Protein AF-A0A1T2L4X1-F1 (afdb_monomer_lite)

Foldseek 3Di:
DQLVVLVCLLPVQLVCCQQWDWFDAPVGIDTDGQPDDQDQHPNDGDGRVVGGPPVRSVVSSVVSNVSSVVSNVVVVVD

Structure (mmCIF, N/CA/C/O backbone):
data_AF-A0A1T2L4X1-F1
#
_entry.id   AF-A0A1T2L4X1-F1
#
loop_
_atom_site.group_PDB
_atom_site.id
_atom_site.type_symbol
_atom_site.label_atom_id
_atom_site.label_alt_id
_atom_site.label_comp_id
_atom_site.label_asym_id
_atom_site.label_entity_id
_atom_site.label_seq_id
_atom_site.pdbx_PDB_ins_code
_atom_site.Cartn_x
_atom_site.Cartn_y
_atom_site.Cartn_z
_atom_site.occupancy
_atom_site.B_iso_or_equiv
_atom_site.auth_seq_id
_atom_site.auth_comp_id
_atom_site.auth_asym_id
_atom_site.auth_atom_id
_atom_site.pdbx_PDB_model_num
ATOM 1 N N . MET A 1 1 ? -7.063 1.467 24.426 1.00 59.72 1 MET A N 1
ATOM 2 C CA . MET A 1 1 ? -5.741 1.410 23.750 1.00 59.72 1 MET A CA 1
ATOM 3 C C . MET A 1 1 ? -5.863 0.966 22.286 1.00 59.72 1 MET A C 1
ATOM 5 O O . MET A 1 1 ? -5.239 1.560 21.419 1.00 59.72 1 MET A O 1
ATOM 9 N N . SER A 1 2 ? -6.747 0.014 21.984 1.00 70.06 2 SER A N 1
ATOM 10 C CA . SER A 1 2 ? -6.836 -0.680 20.690 1.00 70.06 2 SER A CA 1
ATOM 11 C C . SER A 1 2 ? -7.440 0.119 19.511 1.00 70.06 2 SER A C 1
ATOM 13 O O . SER A 1 2 ? -7.122 -0.151 18.358 1.00 70.06 2 SER A O 1
ATOM 15 N N . ARG A 1 3 ? -8.204 1.196 19.759 1.00 77.62 3 ARG A N 1
ATOM 16 C CA . ARG A 1 3 ? -8.637 2.129 18.690 1.00 77.62 3 ARG A CA 1
ATOM 17 C C . ARG A 1 3 ? -7.471 2.892 18.048 1.00 77.62 3 ARG A C 1
ATOM 19 O O . ARG A 1 3 ? -7.462 3.100 16.841 1.00 77.62 3 ARG A O 1
ATOM 26 N N . LYS A 1 4 ? -6.463 3.275 18.841 1.00 83.69 4 LYS A N 1
ATOM 27 C CA . LYS A 1 4 ? -5.254 3.935 18.319 1.00 83.69 4 LYS A CA 1
ATOM 28 C C . LYS A 1 4 ? -4.448 2.985 17.426 1.00 83.69 4 LYS A C 1
ATOM 30 O O . LYS A 1 4 ? -3.876 3.436 16.446 1.00 83.69 4 LYS A O 1
ATOM 35 N N . LEU A 1 5 ? -4.468 1.683 17.731 1.00 84.56 5 LEU A N 1
ATOM 36 C CA . LEU A 1 5 ? -3.860 0.643 16.896 1.00 84.56 5 LEU A CA 1
ATOM 37 C C . LEU A 1 5 ? -4.555 0.519 15.535 1.00 84.56 5 LEU A C 1
ATOM 39 O O . LEU A 1 5 ? -3.865 0.484 14.528 1.00 84.56 5 LEU A O 1
ATOM 43 N N . GLY A 1 6 ? -5.892 0.529 15.482 1.00 85.31 6 GLY A N 1
ATOM 44 C CA . GLY A 1 6 ? -6.619 0.506 14.203 1.00 85.31 6 GLY A CA 1
ATOM 45 C C . GLY A 1 6 ? -6.273 1.696 13.298 1.00 85.31 6 GLY A C 1
ATOM 46 O O . GLY A 1 6 ? -5.953 1.512 12.128 1.00 85.31 6 GLY A O 1
ATOM 47 N N . LEU A 1 7 ? -6.233 2.909 13.867 1.00 87.44 7 LEU A N 1
ATOM 48 C CA . LEU A 1 7 ? -5.795 4.112 13.144 1.00 87.44 7 LEU A CA 1
ATOM 49 C C . LEU A 1 7 ? -4.327 4.033 12.709 1.00 87.44 7 LEU A C 1
ATOM 51 O O . LEU A 1 7 ? -4.001 4.421 11.590 1.00 87.44 7 LEU A O 1
ATOM 55 N N . ALA A 1 8 ? -3.446 3.516 13.568 1.00 89.06 8 ALA A N 1
ATOM 56 C CA . ALA A 1 8 ? -2.039 3.332 13.232 1.00 89.06 8 ALA A CA 1
ATOM 57 C C . ALA A 1 8 ? -1.854 2.343 12.073 1.00 89.06 8 ALA A C 1
ATOM 59 O O . ALA A 1 8 ? -1.049 2.611 11.191 1.00 89.06 8 ALA A O 1
ATOM 60 N N . VAL A 1 9 ? -2.625 1.252 12.026 1.00 89.81 9 VAL A N 1
ATOM 61 C CA . VAL A 1 9 ? -2.597 0.291 10.911 1.00 89.81 9 VAL A CA 1
ATOM 62 C C . VAL A 1 9 ? -3.040 0.952 9.606 1.00 89.81 9 VAL A C 1
ATOM 64 O O . VAL A 1 9 ? -2.343 0.811 8.606 1.00 89.81 9 VAL A O 1
ATOM 67 N N . CYS A 1 10 ? -4.132 1.725 9.615 1.00 90.81 10 CYS A N 1
ATOM 68 C CA . CYS A 1 10 ? -4.568 2.473 8.432 1.00 90.81 10 CYS A CA 1
ATOM 69 C C . CYS A 1 10 ? -3.480 3.435 7.937 1.00 90.81 10 CYS A C 1
ATOM 71 O O . CYS A 1 10 ? -3.124 3.408 6.763 1.00 90.81 10 CYS A O 1
ATOM 73 N N . LEU A 1 11 ? -2.940 4.274 8.827 1.00 90.75 11 LEU A N 1
ATOM 74 C CA . LEU A 1 11 ? -1.999 5.331 8.450 1.00 90.75 11 LEU A CA 1
ATOM 75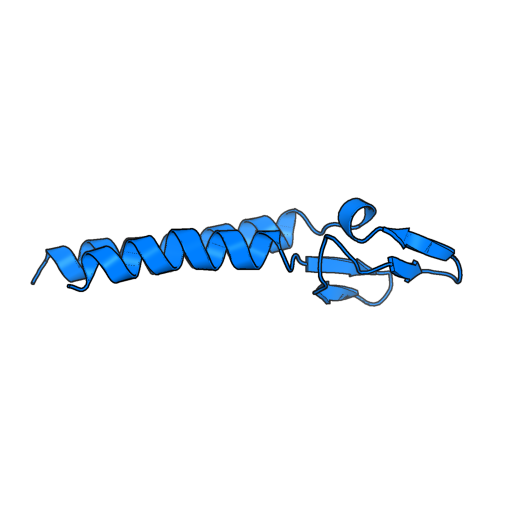 C C . LEU A 1 11 ? -0.631 4.775 8.050 1.00 90.75 11 LEU A C 1
ATOM 77 O O . LEU A 1 11 ? -0.133 5.092 6.974 1.00 90.75 11 LEU A O 1
ATOM 81 N N . LEU A 1 12 ? -0.031 3.936 8.897 1.00 92.62 12 LEU A N 1
ATOM 82 C CA . LEU A 1 12 ? 1.304 3.389 8.656 1.00 92.62 12 LEU A CA 1
ATOM 83 C C . LEU A 1 12 ? 1.293 2.363 7.527 1.00 92.62 12 LEU A C 1
ATOM 85 O O . LEU A 1 12 ? 2.208 2.359 6.714 1.00 92.62 12 LEU A O 1
ATOM 89 N N . GLY A 1 13 ? 0.254 1.528 7.445 1.00 89.75 13 GLY A N 1
ATOM 90 C CA . GLY A 1 13 ? 0.120 0.566 6.357 1.00 89.75 13 GLY A CA 1
ATOM 91 C C . GLY A 1 13 ? -0.088 1.262 5.013 1.00 89.75 13 GLY A C 1
ATOM 92 O O . GLY A 1 13 ? 0.586 0.916 4.049 1.00 89.75 13 GLY A O 1
ATOM 93 N N . SER A 1 14 ? -0.940 2.294 4.953 1.00 90.81 14 SER A N 1
ATOM 94 C CA . SER A 1 14 ? -1.126 3.054 3.708 1.00 90.81 14 SER A CA 1
ATOM 95 C C . SER A 1 14 ? 0.149 3.795 3.304 1.00 90.81 14 SER A C 1
ATOM 97 O O . SER A 1 14 ? 0.509 3.795 2.133 1.00 90.81 14 SER A O 1
ATOM 99 N N . ALA A 1 15 ? 0.868 4.385 4.266 1.00 88.81 15 ALA A N 1
ATOM 100 C CA . ALA A 1 15 ? 2.160 5.012 3.998 1.00 88.81 15 ALA A CA 1
ATOM 101 C C . ALA A 1 15 ? 3.188 3.995 3.477 1.00 88.81 15 ALA A C 1
ATOM 103 O O . ALA A 1 15 ? 3.869 4.273 2.497 1.00 88.81 15 ALA A O 1
ATOM 104 N N . ALA A 1 16 ? 3.269 2.807 4.080 1.00 88.44 16 ALA A N 1
ATOM 105 C CA . ALA A 1 16 ? 4.170 1.749 3.631 1.00 88.44 16 ALA A CA 1
ATOM 106 C C . ALA A 1 16 ? 3.843 1.273 2.208 1.00 88.44 16 ALA A C 1
ATOM 108 O O . ALA A 1 16 ? 4.752 1.168 1.392 1.00 88.44 16 ALA A O 1
ATOM 109 N N . ALA A 1 17 ? 2.561 1.069 1.888 1.00 87.19 17 ALA A N 1
ATOM 110 C CA . ALA A 1 17 ? 2.122 0.673 0.549 1.00 87.19 17 ALA A CA 1
ATOM 111 C C . ALA A 1 17 ? 2.443 1.738 -0.517 1.00 87.19 17 ALA A C 1
ATOM 113 O O . ALA A 1 17 ? 2.783 1.407 -1.645 1.00 87.19 17 ALA A O 1
ATOM 114 N N . LEU A 1 18 ? 2.383 3.027 -0.164 1.00 84.19 18 LEU A N 1
ATOM 115 C CA . LEU A 1 18 ? 2.755 4.116 -1.075 1.00 84.19 18 LEU A CA 1
ATOM 116 C C . LEU A 1 18 ? 4.272 4.277 -1.236 1.00 84.19 18 LEU A C 1
ATOM 118 O O . LEU A 1 18 ? 4.734 4.674 -2.303 1.00 84.19 18 LEU A O 1
ATOM 122 N N . LEU A 1 19 ? 5.048 4.002 -0.185 1.00 84.38 19 LEU A N 1
ATOM 123 C CA . LEU A 1 19 ? 6.513 4.065 -0.225 1.00 84.38 19 LEU A CA 1
ATOM 124 C C . LEU A 1 19 ? 7.125 2.862 -0.950 1.00 84.38 19 LEU A C 1
ATOM 126 O O . LEU A 1 19 ? 8.163 3.008 -1.598 1.00 84.38 19 LEU A O 1
ATOM 130 N N . TYR A 1 20 ? 6.483 1.699 -0.842 1.00 85.00 20 TYR A N 1
ATOM 131 C CA . TYR A 1 20 ? 6.921 0.432 -1.417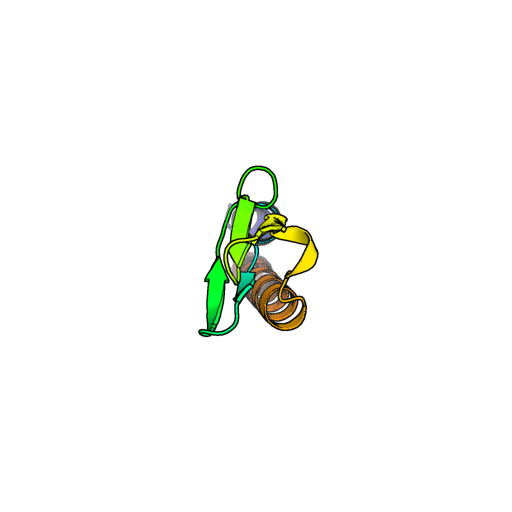 1.00 85.00 20 TYR A CA 1
ATOM 132 C C . TYR A 1 20 ? 5.808 -0.205 -2.269 1.00 85.00 20 TYR A C 1
ATOM 134 O O . TYR A 1 20 ? 5.251 -1.241 -1.893 1.00 85.00 20 TYR A O 1
ATOM 142 N N . PRO A 1 21 ? 5.413 0.441 -3.380 1.00 85.12 21 PRO A N 1
ATOM 143 C CA . PRO A 1 21 ? 4.264 -0.004 -4.143 1.00 85.12 21 PRO A CA 1
ATOM 144 C C . PRO A 1 21 ? 4.578 -1.190 -5.066 1.00 85.12 21 PRO A C 1
ATOM 146 O O . PRO A 1 21 ? 5.733 -1.403 -5.460 1.00 85.12 21 PRO A O 1
ATOM 149 N N . PRO A 1 22 ? 3.537 -1.927 -5.484 1.00 85.00 22 PRO A N 1
ATOM 150 C CA . PRO A 1 22 ? 3.653 -2.913 -6.539 1.00 85.00 22 PRO A CA 1
ATOM 151 C C . PRO A 1 22 ? 3.834 -2.235 -7.907 1.00 85.00 22 PRO A C 1
ATOM 153 O O . PRO A 1 22 ? 3.159 -1.258 -8.242 1.00 85.00 22 PRO A O 1
ATOM 156 N N . TYR A 1 23 ? 4.719 -2.781 -8.731 1.00 83.75 23 TYR A N 1
ATOM 157 C CA . TYR A 1 23 ? 4.932 -2.402 -10.123 1.00 83.75 23 TYR A CA 1
ATOM 158 C C . TYR A 1 23 ? 4.963 -3.639 -11.018 1.00 83.75 23 TYR A C 1
ATOM 160 O O . TYR A 1 23 ? 5.320 -4.738 -10.587 1.00 83.75 23 TYR A O 1
ATOM 168 N N . THR A 1 24 ? 4.590 -3.463 -12.282 1.00 77.31 24 THR A N 1
ATOM 169 C CA . THR A 1 24 ? 4.528 -4.563 -13.249 1.00 77.31 24 THR A CA 1
ATOM 170 C C . THR A 1 24 ? 5.762 -4.557 -14.140 1.00 77.31 24 THR A C 1
ATOM 172 O O . THR A 1 24 ? 6.120 -3.540 -14.725 1.00 77.31 24 THR A O 1
ATOM 175 N N . ILE A 1 25 ? 6.401 -5.714 -14.279 1.00 76.81 25 ILE A N 1
ATOM 176 C CA . ILE A 1 25 ? 7.372 -5.997 -15.339 1.00 76.81 25 ILE A CA 1
ATOM 177 C C . ILE A 1 25 ? 6.858 -7.167 -16.183 1.00 76.81 25 ILE A C 1
ATOM 179 O O . ILE A 1 25 ? 5.904 -7.841 -15.804 1.00 76.81 25 ILE A O 1
ATOM 183 N N . ILE A 1 26 ? 7.486 -7.425 -17.332 1.00 71.62 26 ILE A N 1
ATOM 184 C CA . ILE A 1 26 ? 7.047 -8.458 -18.295 1.00 71.62 26 ILE A CA 1
ATOM 185 C C . ILE A 1 26 ? 6.860 -9.840 -17.647 1.00 71.62 26 ILE A C 1
ATOM 187 O O . ILE A 1 26 ? 5.961 -10.574 -18.043 1.00 71.62 26 ILE A O 1
ATOM 191 N N . ASP A 1 27 ? 7.650 -10.152 -16.616 1.00 71.69 27 ASP A N 1
ATOM 192 C CA . ASP A 1 27 ? 7.624 -11.440 -15.911 1.00 71.69 27 ASP A CA 1
ATOM 193 C C . ASP A 1 27 ? 6.785 -11.436 -14.612 1.00 71.69 27 ASP A C 1
ATOM 195 O O . ASP A 1 27 ? 6.863 -12.383 -13.828 1.00 71.69 27 ASP A O 1
ATOM 199 N N . GLY A 1 28 ? 5.985 -10.393 -14.354 1.00 74.94 28 GLY A N 1
ATOM 200 C CA . GLY A 1 28 ? 5.023 -10.352 -13.244 1.00 74.94 28 GLY A CA 1
ATOM 201 C C . GLY A 1 28 ? 5.054 -9.083 -12.386 1.00 74.94 28 GLY A C 1
ATOM 202 O O . GLY A 1 28 ? 5.742 -8.107 -12.689 1.00 74.94 28 GLY A O 1
ATOM 203 N N . VAL A 1 29 ? 4.284 -9.109 -11.293 1.00 80.88 29 VAL A N 1
ATOM 204 C CA . VAL A 1 29 ? 4.211 -8.020 -10.306 1.00 80.88 29 VAL A CA 1
ATOM 205 C C . VAL A 1 29 ? 5.362 -8.148 -9.310 1.00 80.88 29 VAL A C 1
ATOM 207 O O . VAL A 1 29 ? 5.638 -9.231 -8.789 1.00 80.88 29 VAL A O 1
ATOM 210 N N . ARG A 1 30 ? 6.044 -7.036 -9.047 1.00 81.38 30 ARG A N 1
ATOM 211 C CA . ARG A 1 30 ? 7.111 -6.909 -8.052 1.00 81.38 30 ARG A CA 1
ATOM 212 C C . ARG A 1 30 ? 6.846 -5.719 -7.148 1.00 81.38 30 ARG A C 1
ATOM 214 O O . ARG A 1 30 ? 6.034 -4.871 -7.481 1.00 81.38 30 ARG A O 1
ATOM 221 N N . TRP A 1 31 ? 7.554 -5.647 -6.029 1.00 79.75 31 TRP A N 1
ATOM 222 C CA . TRP A 1 31 ? 7.487 -4.519 -5.105 1.00 79.75 31 TRP A CA 1
ATOM 223 C C . TRP A 1 31 ? 8.865 -3.874 -4.982 1.00 79.75 31 TRP A C 1
ATOM 225 O O . TRP A 1 31 ? 9.884 -4.563 -5.082 1.00 79.75 31 TRP A O 1
ATOM 235 N N . GLY A 1 32 ? 8.894 -2.557 -4.803 1.00 75.88 32 GLY A N 1
ATOM 236 C CA . GLY A 1 32 ? 10.128 -1.771 -4.787 1.00 75.88 32 GLY A CA 1
ATOM 237 C C . GLY A 1 32 ? 9.900 -0.370 -4.253 1.00 75.88 32 GLY A C 1
ATOM 238 O O . GLY A 1 32 ? 8.769 0.111 -4.230 1.00 75.88 32 GLY A O 1
ATOM 239 N N . PHE A 1 33 ? 10.965 0.298 -3.814 1.00 75.00 33 PHE A N 1
ATOM 240 C CA . PHE A 1 33 ? 10.850 1.665 -3.307 1.00 75.00 33 PHE A CA 1
ATOM 241 C C . PHE A 1 33 ? 10.562 2.671 -4.426 1.00 75.00 33 PHE A C 1
ATOM 243 O O . PHE A 1 33 ? 11.340 2.811 -5.369 1.00 75.00 33 PHE A O 1
ATOM 250 N N . ALA A 1 34 ? 9.491 3.454 -4.270 1.00 63.94 34 ALA A N 1
ATOM 251 C CA . ALA A 1 34 ? 9.045 4.423 -5.278 1.00 63.94 34 ALA A CA 1
ATOM 252 C C . ALA A 1 34 ? 10.059 5.551 -5.563 1.00 63.94 34 ALA A C 1
ATOM 254 O O . ALA A 1 34 ? 10.026 6.152 -6.635 1.00 63.94 34 ALA A O 1
ATOM 255 N N . PHE A 1 35 ? 10.939 5.854 -4.603 1.00 58.19 35 PHE A N 1
ATOM 256 C CA . PHE A 1 35 ? 11.814 7.030 -4.636 1.00 58.19 35 PHE A CA 1
ATOM 257 C C . PHE A 1 35 ? 13.240 6.752 -5.127 1.00 58.19 35 PHE A C 1
ATOM 259 O O . PHE A 1 35 ? 13.93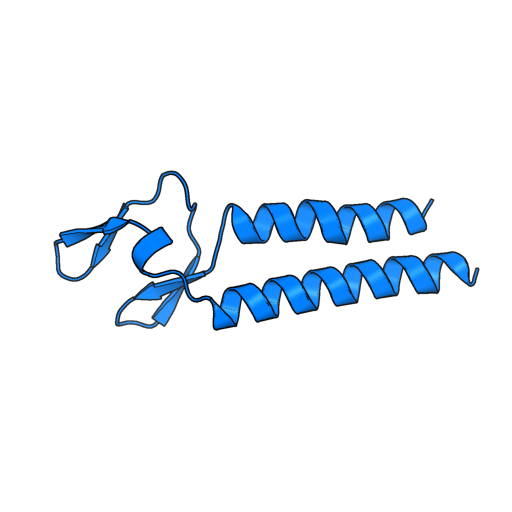4 7.697 -5.494 1.00 58.19 35 PHE A O 1
ATOM 266 N N . GLU A 1 36 ? 13.677 5.491 -5.164 1.00 55.56 36 GLU A N 1
ATOM 267 C CA . GLU A 1 36 ? 15.076 5.148 -5.475 1.00 55.56 36 GLU A CA 1
ATOM 268 C C . GLU A 1 36 ? 15.235 3.995 -6.469 1.00 55.56 36 GLU A C 1
ATOM 270 O O . GLU A 1 36 ? 16.291 3.879 -7.096 1.00 55.56 36 GLU A O 1
ATOM 275 N N . GLU A 1 37 ? 14.217 3.151 -6.667 1.00 58.66 37 GLU A N 1
ATOM 276 C CA . GLU A 1 37 ? 14.375 2.000 -7.549 1.00 58.66 37 GLU A CA 1
ATOM 277 C C . GLU A 1 37 ? 14.168 2.381 -9.017 1.00 58.66 37 GLU A C 1
ATOM 279 O O . GLU A 1 37 ? 13.078 2.668 -9.514 1.00 58.66 37 GLU A O 1
ATOM 284 N N . LEU A 1 38 ? 15.291 2.374 -9.720 1.00 57.62 38 LEU A N 1
ATOM 285 C CA . LEU A 1 38 ? 15.384 2.287 -11.161 1.00 57.62 38 LEU A CA 1
ATOM 286 C C . LEU A 1 38 ? 15.318 0.805 -11.536 1.00 57.62 38 LEU A C 1
ATOM 288 O O . LEU A 1 38 ? 16.237 0.040 -11.239 1.00 57.62 38 LEU A O 1
ATOM 292 N N . VAL A 1 39 ? 14.235 0.386 -12.181 1.00 60.38 39 VAL A N 1
ATOM 293 C CA . VAL A 1 39 ? 14.079 -1.005 -12.614 1.00 60.38 39 VAL A CA 1
ATOM 294 C C . VAL A 1 39 ? 14.596 -1.125 -14.041 1.00 60.38 39 VAL A C 1
ATOM 296 O O . VAL A 1 39 ? 14.275 -0.315 -14.911 1.00 60.38 39 VAL A O 1
ATOM 299 N N . SER A 1 40 ? 15.429 -2.136 -14.291 1.00 53.78 40 SER A N 1
ATOM 300 C CA . SER A 1 40 ? 15.880 -2.459 -15.644 1.00 53.78 40 SER A CA 1
ATOM 301 C C . SER A 1 40 ? 14.818 -3.311 -16.331 1.00 53.78 40 SER A C 1
ATOM 303 O O . SER A 1 40 ? 14.668 -4.493 -16.021 1.00 53.78 40 SER A O 1
ATOM 305 N N . ALA A 1 41 ? 14.076 -2.712 -17.261 1.00 59.81 41 ALA A N 1
ATOM 306 C CA . ALA A 1 41 ? 13.166 -3.423 -18.150 1.00 59.81 41 ALA A CA 1
ATOM 307 C C . ALA A 1 41 ? 13.719 -3.349 -19.576 1.00 59.81 41 ALA A C 1
ATOM 309 O O . ALA A 1 41 ? 14.011 -2.267 -20.084 1.00 59.81 41 ALA A O 1
ATOM 310 N N . PHE A 1 42 ? 13.909 -4.502 -20.226 1.00 60.66 42 PHE A N 1
ATOM 311 C CA . PHE A 1 42 ? 14.492 -4.587 -21.574 1.00 60.66 42 PHE A CA 1
ATOM 312 C C . PHE A 1 42 ? 15.842 -3.851 -21.733 1.00 60.66 42 PHE A C 1
ATOM 314 O O . PHE A 1 42 ? 16.120 -3.258 -22.775 1.00 60.66 42 PHE A O 1
ATOM 321 N N . GLY A 1 43 ? 16.678 -3.844 -20.688 1.00 64.06 43 GLY A N 1
ATOM 322 C CA . GLY A 1 43 ? 17.971 -3.149 -20.694 1.00 64.06 43 GLY A CA 1
ATOM 323 C C . GLY A 1 43 ? 17.874 -1.620 -20.626 1.00 64.06 43 GLY A C 1
ATOM 324 O O . GLY A 1 43 ? 18.897 -0.947 -20.744 1.00 64.06 43 GLY A O 1
ATOM 325 N N . LYS A 1 44 ? 16.670 -1.063 -20.433 1.00 60.22 44 LYS A N 1
ATOM 326 C CA . LYS A 1 44 ? 16.451 0.357 -20.163 1.00 60.22 44 LYS A CA 1
ATOM 327 C C . LYS A 1 44 ? 16.096 0.571 -18.705 1.00 60.22 44 LYS A C 1
ATOM 329 O O . LYS A 1 44 ? 15.253 -0.117 -18.136 1.00 60.22 44 LYS A O 1
ATOM 334 N N . THR A 1 45 ? 16.732 1.580 -18.138 1.00 66.94 45 THR A N 1
ATOM 335 C CA . THR A 1 45 ? 16.458 2.061 -16.798 1.00 66.94 45 THR A CA 1
ATOM 336 C C . THR A 1 45 ? 15.186 2.902 -16.825 1.00 66.94 45 THR A C 1
ATOM 338 O O . THR A 1 45 ? 15.177 3.980 -17.419 1.00 66.94 45 THR A O 1
ATOM 341 N N . ILE A 1 46 ? 14.114 2.396 -16.223 1.00 70.00 46 ILE A N 1
ATOM 342 C CA . ILE A 1 46 ? 12.835 3.100 -16.096 1.00 70.00 46 ILE A CA 1
ATOM 343 C C . ILE A 1 46 ? 12.486 3.289 -14.626 1.00 70.00 46 ILE A C 1
ATOM 345 O O . ILE A 1 46 ? 12.893 2.506 -13.763 1.00 70.00 46 ILE A O 1
ATOM 349 N N . TYR A 1 47 ? 11.747 4.352 -14.339 1.00 68.25 47 TYR A N 1
ATOM 350 C CA . TYR A 1 47 ? 11.317 4.632 -12.983 1.00 68.25 47 TYR A CA 1
ATOM 351 C C . TYR A 1 47 ? 10.151 3.722 -12.584 1.00 68.25 47 TYR A C 1
ATOM 353 O O . TYR A 1 47 ? 9.219 3.526 -13.363 1.00 68.25 47 TYR A O 1
ATOM 361 N N . VAL A 1 48 ? 10.166 3.209 -11.349 1.00 69.81 48 VAL A N 1
ATOM 362 C CA . VAL A 1 48 ? 9.078 2.375 -10.794 1.00 69.81 48 VAL A CA 1
ATOM 363 C C . VAL A 1 48 ? 7.713 3.054 -10.903 1.00 69.81 48 VAL A C 1
ATOM 365 O O . VAL A 1 48 ? 6.718 2.389 -11.191 1.00 69.81 48 VAL A O 1
ATOM 368 N N . PHE A 1 49 ? 7.655 4.379 -10.740 1.00 68.38 49 PHE A N 1
ATOM 369 C CA . PHE A 1 49 ? 6.394 5.115 -10.823 1.00 68.38 49 PHE A CA 1
ATOM 370 C C . PHE A 1 49 ? 5.721 5.026 -12.202 1.00 68.38 49 PHE A C 1
ATOM 372 O O . PHE A 1 49 ? 4.496 5.091 -12.274 1.00 68.38 49 PHE A O 1
ATOM 379 N N . ASP A 1 50 ? 6.488 4.822 -13.278 1.00 70.25 50 ASP A N 1
ATOM 380 C CA . ASP A 1 50 ? 5.951 4.688 -14.638 1.00 70.25 50 ASP A CA 1
ATOM 381 C C . ASP A 1 50 ? 5.326 3.306 -14.892 1.00 70.25 50 ASP A C 1
ATOM 383 O O . ASP A 1 50 ? 4.653 3.112 -15.904 1.00 70.25 50 ASP A O 1
ATOM 387 N N . GLN A 1 51 ? 5.558 2.331 -14.007 1.00 75.44 51 GLN A N 1
ATOM 388 C CA . GLN A 1 51 ? 5.065 0.950 -14.121 1.00 75.44 51 GLN A CA 1
ATOM 389 C C . GLN A 1 51 ? 4.229 0.512 -12.911 1.00 75.44 51 GLN A C 1
ATOM 391 O O . GLN A 1 51 ? 4.004 -0.681 -12.705 1.00 75.44 51 GLN A O 1
ATOM 396 N N . LEU A 1 52 ? 3.773 1.472 -12.108 1.00 79.25 52 LEU A N 1
ATOM 397 C CA . LEU A 1 52 ? 2.930 1.245 -10.939 1.00 79.25 52 LEU A CA 1
ATOM 398 C C . LEU A 1 52 ? 1.704 0.395 -11.293 1.00 79.25 52 LEU A C 1
ATOM 400 O O . LEU A 1 52 ? 0.874 0.790 -12.117 1.00 79.25 52 LEU A O 1
ATOM 404 N N . ASP A 1 53 ? 1.557 -0.746 -10.620 1.00 84.88 53 ASP A N 1
ATOM 405 C CA . ASP A 1 53 ? 0.338 -1.539 -10.702 1.00 84.88 53 ASP A CA 1
ATOM 406 C C . ASP A 1 53 ? -0.712 -0.927 -9.776 1.00 84.88 53 ASP A C 1
ATOM 408 O O . ASP A 1 53 ? -0.842 -1.260 -8.595 1.00 84.88 53 ASP A O 1
ATOM 412 N N . GLN A 1 54 ? -1.472 0.008 -10.338 1.00 83.19 54 GLN A N 1
ATOM 413 C CA . GLN A 1 54 ? -2.515 0.714 -9.608 1.00 83.19 54 GLN A CA 1
ATOM 414 C C . GLN A 1 54 ? -3.602 -0.230 -9.084 1.00 83.19 54 GLN A C 1
ATOM 416 O O . GLN A 1 54 ? -4.163 0.042 -8.025 1.00 83.19 54 GLN A O 1
ATOM 421 N N . GLN A 1 55 ? -3.909 -1.330 -9.781 1.00 87.19 55 GLN A N 1
ATOM 422 C CA . GLN A 1 55 ? -4.948 -2.257 -9.330 1.00 87.19 55 GLN A CA 1
ATOM 423 C C . GLN A 1 55 ? -4.494 -2.994 -8.074 1.00 87.19 55 GLN A C 1
ATOM 425 O O . GLN A 1 55 ? -5.212 -2.989 -7.072 1.00 87.19 55 GLN A O 1
ATOM 430 N N . THR A 1 56 ? -3.287 -3.560 -8.100 1.00 87.12 56 THR A N 1
ATOM 431 C CA . THR A 1 56 ? -2.723 -4.256 -6.937 1.00 87.12 56 THR A CA 1
ATOM 432 C C . THR A 1 56 ? -2.524 -3.293 -5.765 1.00 87.12 56 THR A C 1
ATOM 434 O O . THR A 1 56 ? -2.930 -3.609 -4.647 1.00 87.12 56 THR A O 1
ATOM 437 N N . LEU A 1 57 ? -2.030 -2.074 -6.016 1.00 87.62 57 LEU A N 1
ATOM 438 C CA . LEU A 1 57 ? -1.873 -1.052 -4.976 1.00 87.62 57 LEU A CA 1
ATOM 439 C C . LEU A 1 57 ? -3.215 -0.667 -4.329 1.00 87.62 57 LEU A C 1
ATOM 441 O O . LEU A 1 57 ? -3.311 -0.548 -3.107 1.00 87.62 57 LEU A O 1
ATOM 445 N N . LEU A 1 58 ? -4.274 -0.483 -5.124 1.00 89.25 58 LEU A N 1
ATOM 446 C CA . LEU A 1 58 ? -5.608 -0.168 -4.602 1.00 89.25 58 LEU A CA 1
ATOM 447 C C . LEU A 1 58 ? -6.188 -1.318 -3.774 1.00 89.25 58 LEU A C 1
ATOM 449 O O . LEU A 1 58 ? -6.839 -1.069 -2.758 1.00 89.25 58 LEU A O 1
ATOM 453 N N . ILE A 1 59 ? -5.941 -2.566 -4.179 1.00 91.12 59 ILE A N 1
ATOM 454 C CA . ILE A 1 59 ? -6.347 -3.751 -3.416 1.00 91.12 59 ILE A CA 1
ATOM 455 C C . ILE A 1 59 ? -5.612 -3.793 -2.072 1.00 91.12 59 ILE A C 1
ATOM 457 O O . ILE A 1 59 ? -6.259 -3.961 -1.037 1.00 91.12 59 ILE A O 1
ATOM 461 N N . GLU A 1 60 ? -4.294 -3.584 -2.059 1.00 89.12 60 GLU A N 1
ATOM 462 C CA . GLU A 1 60 ? -3.497 -3.538 -0.827 1.00 89.12 60 GLU A CA 1
ATOM 463 C C . GLU A 1 60 ? -3.984 -2.439 0.122 1.00 89.12 60 GLU A C 1
ATOM 465 O O . GLU A 1 60 ? -4.269 -2.707 1.293 1.00 89.12 60 GLU A O 1
ATOM 470 N N . LEU A 1 61 ? -4.175 -1.218 -0.387 1.00 92.00 61 LEU A N 1
ATOM 471 C CA . LEU A 1 61 ? -4.724 -0.104 0.388 1.00 92.00 61 LEU A CA 1
ATOM 472 C C . LEU A 1 61 ? -6.128 -0.415 0.918 1.00 92.00 61 LEU A C 1
ATOM 4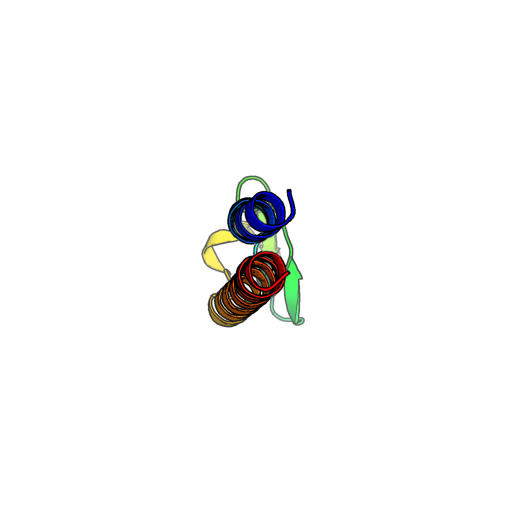74 O O . LEU A 1 61 ? -6.442 -0.088 2.067 1.00 92.00 61 LEU A O 1
ATOM 478 N N . GLY A 1 62 ? -6.968 -1.066 0.113 1.00 91.25 62 GLY A N 1
ATOM 479 C CA . GLY A 1 62 ? -8.297 -1.513 0.516 1.00 91.25 62 GLY A CA 1
ATOM 480 C C . GLY A 1 62 ? -8.246 -2.506 1.677 1.00 91.25 62 GLY A C 1
ATOM 481 O O . GLY A 1 62 ? -8.944 -2.322 2.675 1.00 91.25 62 GLY A O 1
ATOM 482 N N . ILE A 1 63 ? -7.379 -3.518 1.593 1.00 93.12 63 ILE A N 1
ATOM 483 C CA . ILE A 1 63 ? -7.204 -4.541 2.632 1.00 93.12 63 ILE A CA 1
ATOM 484 C C . ILE A 1 63 ? -6.657 -3.923 3.922 1.00 93.12 63 ILE A C 1
ATOM 486 O O . ILE A 1 63 ? -7.212 -4.158 4.996 1.00 93.12 63 ILE A O 1
ATOM 490 N N . ILE A 1 64 ? -5.611 -3.097 3.832 1.00 92.81 64 ILE A N 1
ATOM 491 C CA . ILE A 1 64 ? -5.000 -2.423 4.987 1.00 92.81 64 ILE A CA 1
ATOM 492 C C . ILE A 1 64 ? -6.041 -1.583 5.727 1.00 92.81 64 ILE A C 1
ATOM 494 O O . ILE A 1 64 ? -6.179 -1.689 6.950 1.00 92.81 64 ILE A O 1
ATOM 498 N N . ASN A 1 65 ? -6.814 -0.783 4.991 1.00 92.00 65 ASN A N 1
ATOM 499 C CA . ASN A 1 65 ? -7.846 0.054 5.588 1.00 92.00 65 ASN A CA 1
ATOM 500 C C . ASN A 1 65 ? -9.018 -0.767 6.136 1.00 92.00 65 ASN A C 1
ATOM 502 O O . ASN A 1 65 ? -9.531 -0.433 7.203 1.00 92.00 65 ASN A O 1
ATOM 506 N N . ALA A 1 66 ? -9.406 -1.868 5.486 1.00 92.38 66 ALA A N 1
ATOM 507 C CA . ALA A 1 66 ? -10.433 -2.770 6.001 1.00 92.38 66 ALA A CA 1
ATOM 508 C C . ALA A 1 66 ? -10.008 -3.426 7.326 1.00 92.38 66 ALA A C 1
ATOM 510 O O . ALA A 1 66 ? -10.791 -3.457 8.278 1.00 92.38 66 ALA A O 1
ATOM 511 N N . ILE A 1 67 ? -8.759 -3.892 7.424 1.00 92.00 67 ILE A N 1
ATOM 512 C CA . ILE A 1 67 ? -8.200 -4.478 8.650 1.00 92.00 67 ILE A CA 1
ATOM 513 C C . ILE A 1 67 ? -8.112 -3.422 9.755 1.00 92.00 67 ILE A C 1
ATOM 515 O O . ILE A 1 67 ? -8.577 -3.658 10.872 1.00 92.00 67 ILE A O 1
ATOM 519 N N . GLY A 1 68 ? -7.558 -2.244 9.457 1.00 89.75 68 GLY A N 1
ATOM 520 C CA . GLY A 1 68 ? -7.446 -1.156 10.428 1.00 89.75 68 GLY A CA 1
ATOM 521 C C . GLY A 1 68 ? -8.811 -0.692 10.948 1.00 89.75 68 GLY A C 1
ATOM 522 O O . GLY A 1 68 ? -8.992 -0.529 12.160 1.00 89.75 68 GLY A O 1
ATOM 523 N N . LEU A 1 69 ? -9.809 -0.586 10.062 1.00 90.38 69 LEU A N 1
ATOM 524 C CA . LEU A 1 69 ? -11.190 -0.266 10.419 1.00 90.38 69 LEU A CA 1
ATOM 525 C C . LEU A 1 69 ? -11.834 -1.368 11.269 1.00 90.38 69 LEU A C 1
ATOM 527 O O . LEU A 1 69 ? -12.467 -1.064 12.282 1.00 90.38 69 LEU A O 1
ATOM 531 N N . ALA A 1 70 ? -11.651 -2.640 10.909 1.00 90.19 70 ALA A N 1
ATOM 532 C CA . ALA A 1 70 ? -12.150 -3.761 11.697 1.00 90.19 70 ALA A CA 1
ATOM 533 C C . ALA A 1 70 ? -11.575 -3.718 13.119 1.00 90.19 70 ALA A C 1
ATOM 535 O O . ALA A 1 70 ? -12.331 -3.721 14.093 1.00 90.19 70 ALA A O 1
ATOM 536 N N . ILE A 1 71 ? -10.253 -3.573 13.254 1.00 88.12 71 ILE A N 1
ATOM 537 C CA . ILE A 1 71 ? -9.594 -3.428 14.557 1.00 88.12 71 ILE A CA 1
ATOM 538 C C . ILE A 1 71 ? -10.197 -2.246 15.317 1.00 88.12 71 ILE A C 1
ATOM 540 O O . ILE A 1 71 ? -10.555 -2.404 16.482 1.00 88.12 71 ILE A O 1
ATOM 544 N N . PHE A 1 72 ? -10.366 -1.085 14.682 1.00 85.56 72 PHE A N 1
ATOM 545 C CA . PHE A 1 72 ? -10.939 0.101 15.318 1.00 85.56 72 PHE A CA 1
ATOM 546 C C . PHE A 1 72 ? -12.359 -0.139 15.861 1.00 85.56 72 PHE A C 1
ATOM 548 O O . PHE A 1 72 ? -12.637 0.178 17.023 1.00 85.56 72 PHE A O 1
ATOM 555 N N . ILE A 1 73 ? -13.241 -0.735 15.053 1.00 86.62 73 ILE A N 1
ATOM 556 C CA . ILE A 1 73 ? -14.641 -1.004 15.408 1.00 86.62 73 ILE A CA 1
ATOM 557 C C . ILE A 1 73 ? -14.732 -2.057 16.519 1.00 86.62 73 ILE A C 1
ATOM 559 O O . ILE A 1 73 ? -15.392 -1.825 17.534 1.00 86.62 73 ILE A O 1
ATOM 563 N N . PHE A 1 74 ? -14.048 -3.197 16.377 1.00 84.38 74 PHE A N 1
ATOM 564 C CA . PHE A 1 74 ? -14.089 -4.277 17.371 1.00 84.38 74 PHE A CA 1
ATOM 565 C C . PHE A 1 74 ? -13.452 -3.871 18.702 1.00 84.38 74 PHE A C 1
ATOM 567 O O . PHE A 1 74 ? -13.931 -4.258 19.766 1.00 84.38 74 PHE A O 1
ATOM 574 N N . SER A 1 75 ? -12.437 -3.012 18.657 1.00 77.62 75 SER A N 1
ATOM 575 C CA . SER A 1 75 ? -11.821 -2.404 19.839 1.00 77.62 75 SER A CA 1
ATOM 576 C C . SER A 1 75 ? -12.734 -1.447 20.598 1.00 77.62 75 SER A C 1
ATOM 578 O O . SER A 1 75 ? -12.439 -1.110 21.739 1.00 77.62 75 SER A O 1
ATOM 580 N N . GLY A 1 76 ? -13.777 -0.931 19.947 1.00 64.88 76 GLY A N 1
ATOM 581 C CA . GLY A 1 76 ? -14.749 -0.024 20.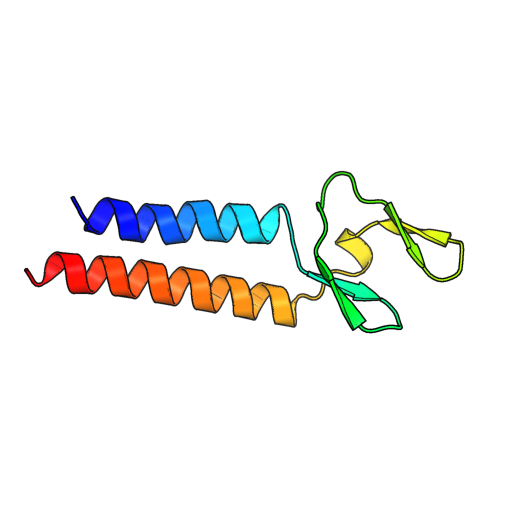543 1.00 64.88 76 GLY A CA 1
ATOM 582 C C . GLY A 1 76 ? -15.998 -0.703 21.098 1.00 64.88 76 GLY A C 1
ATOM 583 O O .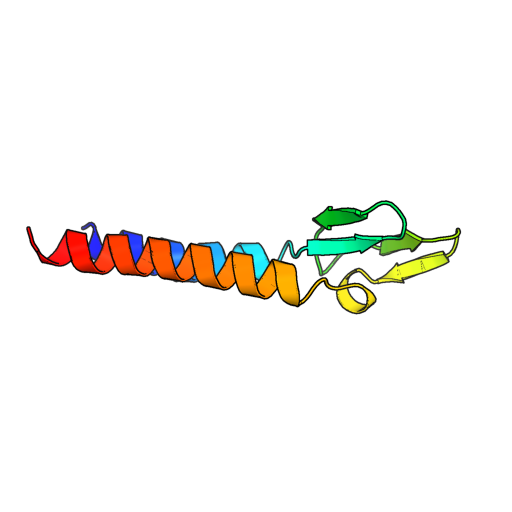 GLY A 1 76 ? -16.826 0.002 21.661 1.00 64.88 76 GLY A O 1
ATOM 584 N N . ARG A 1 77 ? -16.148 -2.016 20.881 1.00 61.59 77 ARG A N 1
ATOM 585 C CA . ARG A 1 77 ? -17.279 -2.839 21.339 1.00 61.59 77 ARG A CA 1
ATOM 586 C C . ARG A 1 77 ? -17.000 -3.604 22.641 1.00 61.59 77 ARG A C 1
ATOM 588 O O . ARG A 1 77 ? -17.913 -4.247 23.147 1.00 61.59 77 ARG A O 1
ATOM 595 N N . ARG A 1 78 ? -15.765 -3.562 23.144 1.00 53.78 78 ARG A N 1
ATOM 596 C CA . ARG A 1 78 ? -15.379 -4.019 24.487 1.00 53.78 78 ARG A CA 1
ATOM 597 C C . ARG A 1 78 ? -15.220 -2.812 25.395 1.00 53.78 78 ARG A C 1
ATOM 599 O O . ARG A 1 78 ? -15.503 -2.972 26.595 1.00 53.78 78 ARG A O 1
#

Secondary structure (DSSP, 8-state):
-HHHHHHHHHHHHHHHHHHS-EEEETTEEEE--TTT-EEEETTEEEEGGGGB-HHHHHHHHHHHHHHHHHHHHHTT--

Sequence (78 aa):
MSRKLGLAVCLLGSAAALLYPPYTIIDGVRWGFAFEELVSAFGKTIYVFDQLDQQTLLIELGIINAIGLAIFIFSGRR

Radius of gyration: 15.85 Å; chains: 1; bounding box: 35×18×46 Å

pLDDT: mean 78.95, std 11.71, range [53.78, 93.12]

Organism: NCBI:txid642797